Protein AF-X1UAM7-F1 (afdb_monomer)

Structure (mmCIF, N/CA/C/O backbone):
data_AF-X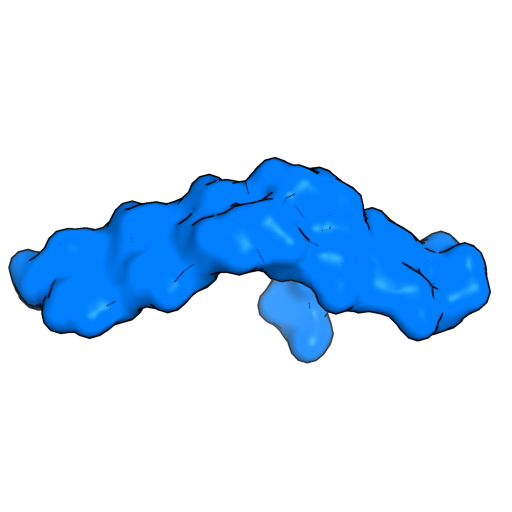1UAM7-F1
#
_entry.id   AF-X1UAM7-F1
#
loop_
_atom_site.group_PDB
_atom_site.id
_atom_site.type_symbol
_atom_site.label_atom_id
_atom_site.label_alt_id
_atom_site.label_comp_id
_atom_site.label_asym_id
_atom_site.label_entity_id
_atom_site.label_seq_id
_atom_site.pdbx_PDB_ins_code
_atom_site.Cartn_x
_atom_site.Cartn_y
_atom_site.Cartn_z
_atom_site.occupancy
_atom_site.B_iso_or_equiv
_ato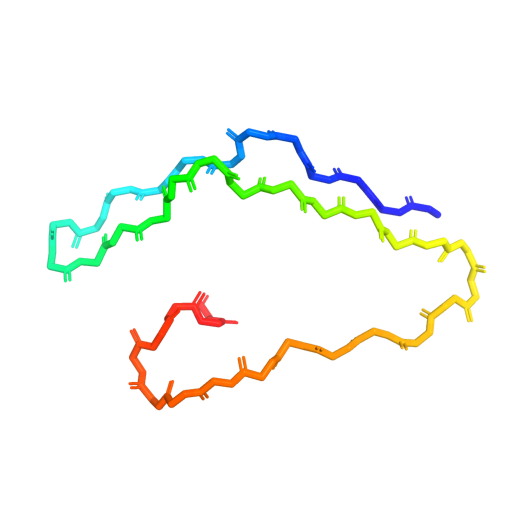m_site.auth_seq_id
_atom_site.auth_comp_id
_atom_site.auth_asym_id
_atom_site.auth_atom_id
_atom_site.pdbx_PDB_model_num
ATOM 1 N N . MET A 1 1 ? -11.787 8.011 8.536 1.00 89.19 1 MET A N 1
ATOM 2 C CA . MET A 1 1 ? -12.081 7.198 7.334 1.00 89.19 1 MET A CA 1
ATOM 3 C C . MET A 1 1 ? -11.099 7.560 6.225 1.00 89.19 1 MET A C 1
ATOM 5 O O . MET A 1 1 ? -10.950 8.743 5.944 1.00 89.19 1 MET A O 1
ATOM 9 N N . ILE A 1 2 ? -10.433 6.574 5.620 1.00 96.62 2 ILE A N 1
ATOM 10 C CA . ILE A 1 2 ? -9.527 6.745 4.470 1.00 96.62 2 ILE A CA 1
ATOM 11 C C . ILE A 1 2 ? -10.122 5.996 3.278 1.00 96.62 2 ILE A C 1
ATOM 13 O O . ILE A 1 2 ? -10.586 4.868 3.432 1.00 96.62 2 ILE A O 1
ATOM 17 N N . GLN A 1 3 ? -10.106 6.609 2.093 1.00 97.81 3 GLN A N 1
ATOM 18 C CA . GLN A 1 3 ? -10.604 5.978 0.876 1.00 97.81 3 GLN A CA 1
ATOM 19 C C . GLN A 1 3 ? -9.700 6.280 -0.322 1.00 97.81 3 GLN A C 1
ATOM 21 O O . GLN A 1 3 ? -9.386 7.433 -0.601 1.00 97.81 3 GLN A O 1
ATOM 26 N N . ILE A 1 4 ? -9.328 5.227 -1.042 1.00 97.38 4 ILE A N 1
ATOM 27 C CA . ILE A 1 4 ? -8.597 5.247 -2.306 1.00 97.38 4 ILE A CA 1
ATOM 28 C C . ILE A 1 4 ? -9.510 4.616 -3.355 1.00 97.38 4 ILE A C 1
ATOM 30 O O . ILE A 1 4 ? -10.067 3.541 -3.125 1.00 97.38 4 ILE A O 1
ATOM 34 N N . LYS A 1 5 ? 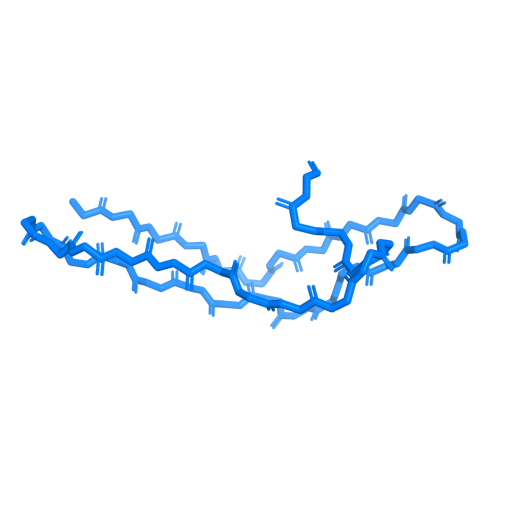-9.669 5.286 -4.497 1.00 97.75 5 LYS A N 1
ATOM 35 C CA . LYS A 1 5 ? -10.455 4.789 -5.630 1.00 97.75 5 LYS A CA 1
ATOM 36 C C . LYS A 1 5 ? -9.621 4.839 -6.898 1.00 97.75 5 LYS A C 1
ATOM 38 O O . LYS A 1 5 ? -9.044 5.887 -7.180 1.00 97.75 5 LYS A O 1
ATOM 43 N N . ASN A 1 6 ? -9.622 3.747 -7.656 1.00 97.69 6 ASN A N 1
ATOM 44 C CA . ASN A 1 6 ? -8.987 3.621 -8.968 1.00 97.69 6 ASN A CA 1
ATOM 45 C C . ASN A 1 6 ? -7.544 4.156 -8.998 1.00 97.69 6 ASN A C 1
ATOM 47 O O . ASN A 1 6 ? -7.162 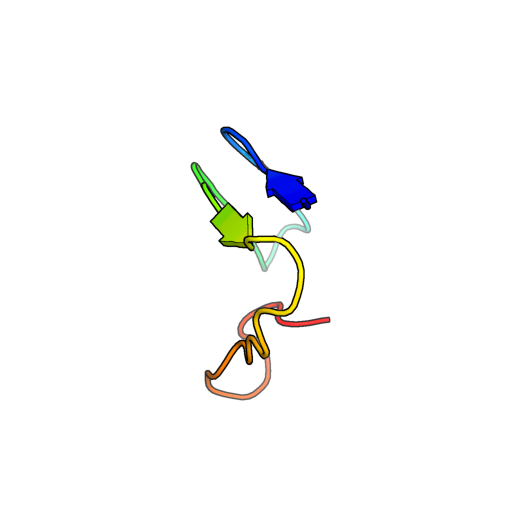4.877 -9.921 1.00 97.69 6 ASN A O 1
ATOM 51 N N . LEU A 1 7 ? -6.746 3.858 -7.967 1.00 96.62 7 LEU A N 1
ATOM 52 C CA . LEU A 1 7 ? -5.356 4.300 -7.923 1.00 96.62 7 LEU A CA 1
ATOM 53 C C . LEU A 1 7 ? -4.574 3.633 -9.058 1.00 96.62 7 LEU A C 1
ATOM 55 O O . LEU A 1 7 ? -4.558 2.406 -9.188 1.00 96.62 7 LEU A O 1
ATOM 59 N N . TYR A 1 8 ? -3.916 4.480 -9.846 1.00 97.12 8 TYR A N 1
ATOM 60 C CA . TYR A 1 8 ? -3.009 4.102 -10.915 1.00 97.12 8 TYR A CA 1
ATOM 61 C C . TYR A 1 8 ? -1.638 4.724 -10.658 1.00 97.12 8 TYR A C 1
ATOM 63 O O . TYR A 1 8 ? -1.534 5.927 -10.410 1.00 97.12 8 TYR A O 1
ATOM 71 N N . VAL A 1 9 ? -0.593 3.907 -10.726 1.00 95.06 9 VAL A N 1
ATOM 72 C CA . VAL A 1 9 ? 0.806 4.326 -10.605 1.00 95.06 9 VAL A CA 1
ATOM 73 C C . VAL A 1 9 ? 1.606 3.582 -11.660 1.00 95.06 9 VAL A C 1
ATOM 75 O O . VAL A 1 9 ? 1.479 2.368 -11.776 1.00 95.06 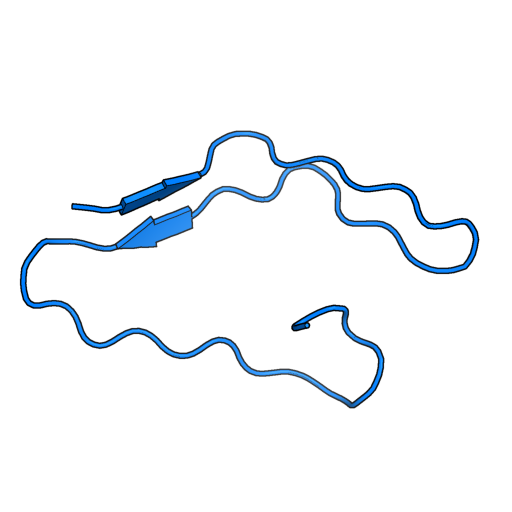9 VAL A O 1
ATOM 78 N N . ASP A 1 10 ? 2.454 4.300 -12.391 1.00 95.56 10 ASP A N 1
ATOM 79 C CA . ASP A 1 10 ? 3.376 3.721 -13.365 1.00 95.56 10 ASP A CA 1
ATOM 80 C C . ASP A 1 10 ? 4.796 4.211 -13.084 1.00 95.56 10 ASP A C 1
ATOM 82 O O . ASP A 1 10 ? 5.114 5.392 -13.236 1.00 95.56 10 ASP A O 1
ATOM 86 N N . LEU A 1 11 ? 5.639 3.288 -12.629 1.00 93.00 11 LEU A N 1
ATOM 87 C CA . LEU A 1 11 ? 7.055 3.491 -12.339 1.00 93.00 11 LEU A CA 1
ATOM 88 C C . LEU A 1 11 ? 7.919 2.618 -13.262 1.00 93.00 11 LEU A C 1
ATOM 90 O O . LEU A 1 11 ? 8.979 2.144 -12.853 1.00 93.00 11 LEU A O 1
ATOM 94 N N . LYS A 1 12 ? 7.479 2.425 -14.515 1.00 90.88 12 LYS A N 1
ATOM 95 C CA . LYS A 1 12 ? 8.099 1.571 -15.543 1.00 90.88 12 LYS A CA 1
ATOM 96 C C . LYS A 1 12 ? 8.050 0.089 -15.178 1.00 90.88 12 LYS A C 1
ATOM 98 O O . LYS A 1 12 ? 7.146 -0.616 -15.606 1.00 90.88 12 LYS A O 1
ATOM 103 N N . ASP A 1 13 ? 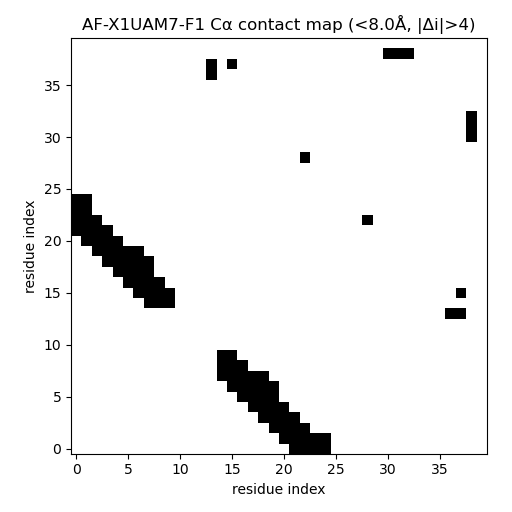8.992 -0.370 -14.362 1.00 90.31 13 ASP A N 1
ATOM 104 C CA . ASP A 1 13 ? 9.129 -1.785 -13.990 1.00 90.31 13 ASP A CA 1
ATOM 105 C C . ASP A 1 13 ? 8.119 -2.206 -12.913 1.00 90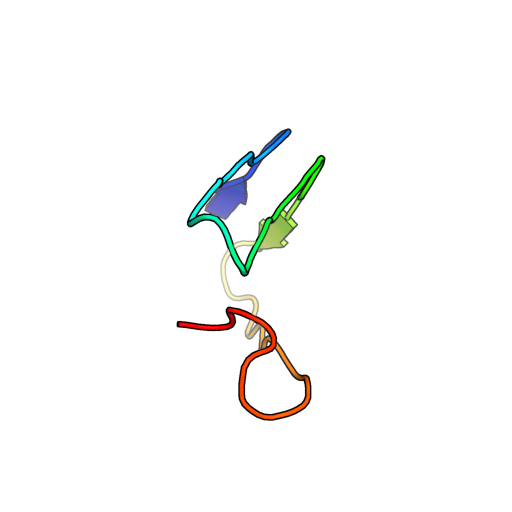.31 13 ASP A C 1
ATOM 107 O O . ASP A 1 13 ? 8.035 -3.374 -12.533 1.00 90.31 13 ASP A O 1
ATOM 111 N N . PHE A 1 14 ? 7.349 -1.246 -12.406 1.00 90.69 14 PHE A N 1
ATOM 112 C CA . PHE A 1 14 ? 6.332 -1.450 -11.396 1.00 90.69 14 PHE A CA 1
ATOM 113 C C . PHE A 1 14 ? 5.088 -0.636 -11.728 1.00 90.69 14 PHE A C 1
ATOM 115 O O . PHE A 1 14 ? 5.182 0.552 -12.045 1.00 90.69 14 PHE A O 1
ATOM 122 N N . GLN A 1 15 ? 3.924 -1.270 -11.614 1.00 94.00 15 GLN A N 1
ATOM 123 C CA . GLN A 1 15 ? 2.649 -0.620 -11.866 1.00 94.00 15 GLN A CA 1
ATOM 124 C C . GLN A 1 15 ? 1.609 -1.037 -10.828 1.00 94.00 15 GLN A C 1
ATOM 126 O O . GLN A 1 15 ? 1.484 -2.215 -10.492 1.00 94.00 15 GLN A O 1
ATOM 131 N N . LEU A 1 16 ? 0.837 -0.060 -10.357 1.00 95.12 16 LEU A N 1
ATOM 132 C CA . LEU A 1 16 ? -0.434 -0.280 -9.676 1.00 95.12 16 LEU A CA 1
ATOM 133 C C . LEU A 1 16 ? -1.540 0.121 -10.635 1.00 95.12 16 LEU A C 1
ATOM 135 O O . LEU A 1 16 ? -1.484 1.199 -11.224 1.00 95.12 16 LEU A O 1
ATOM 139 N N . GLN A 1 17 ? -2.546 -0.729 -10.779 1.00 95.19 17 GLN A N 1
ATOM 140 C CA . GLN A 1 17 ? -3.699 -0.452 -11.620 1.00 95.19 17 GLN A CA 1
ATOM 141 C C . GLN A 1 17 ? -4.959 -0.859 -10.870 1.00 95.19 17 GLN A C 1
ATOM 143 O O . GLN A 1 17 ? -4.990 -1.918 -10.246 1.00 95.19 17 GLN A O 1
ATOM 148 N N . ASP A 1 18 ? -5.978 -0.005 -10.937 1.00 96.94 18 ASP A N 1
ATOM 149 C CA . ASP A 1 18 ? -7.303 -0.257 -10.366 1.00 96.94 18 ASP A CA 1
ATOM 150 C C . ASP A 1 18 ? -7.295 -0.624 -8.866 1.00 96.94 18 ASP A C 1
ATOM 152 O O . ASP A 1 18 ? -8.057 -1.465 -8.383 1.00 96.94 18 ASP A O 1
ATOM 156 N N . ILE A 1 19 ? -6.417 0.021 -8.088 1.00 96.75 19 ILE A N 1
ATOM 157 C CA . ILE A 1 19 ? -6.363 -0.214 -6.643 1.00 96.75 19 ILE A CA 1
ATOM 158 C C . ILE A 1 19 ? -7.453 0.601 -5.944 1.00 96.75 19 ILE A C 1
ATOM 160 O O . ILE A 1 19 ? -7.479 1.834 -5.992 1.00 96.75 19 ILE A O 1
ATOM 164 N N . ASN A 1 20 ? -8.338 -0.110 -5.250 1.00 97.38 20 ASN A N 1
ATOM 165 C CA . ASN A 1 20 ? -9.442 0.438 -4.476 1.00 97.38 20 ASN A CA 1
ATOM 166 C C . ASN A 1 20 ? -9.300 -0.016 -3.015 1.00 97.38 20 ASN A C 1
ATOM 168 O O . ASN A 1 20 ? -9.258 -1.212 -2.739 1.00 97.38 20 ASN A O 1
ATOM 172 N N . LEU A 1 21 ? -9.219 0.931 -2.076 1.00 97.12 21 LEU A N 1
ATOM 173 C CA . LEU A 1 21 ? -9.040 0.656 -0.646 1.00 97.12 21 LEU A CA 1
ATOM 174 C C . LEU A 1 21 ? -9.976 1.541 0.173 1.00 97.12 21 LEU A C 1
ATOM 176 O O . LEU A 1 21 ? -10.094 2.736 -0.079 1.00 97.12 21 LEU A O 1
ATOM 180 N N . THR A 1 22 ? -10.617 0.972 1.187 1.00 97.50 22 THR A N 1
ATOM 181 C CA . THR A 1 22 ? -11.361 1.736 2.193 1.00 97.50 22 THR A CA 1
ATOM 182 C C . THR A 1 22 ? -10.912 1.268 3.567 1.00 97.50 22 THR A C 1
ATOM 184 O O . THR A 1 22 ? -10.895 0.069 3.814 1.00 97.50 22 THR A O 1
ATOM 187 N N . VAL A 1 23 ? -10.544 2.211 4.433 1.00 97.62 23 VAL A N 1
ATOM 188 C CA . VAL A 1 23 ? -10.210 1.961 5.838 1.00 97.62 23 VAL A CA 1
ATOM 189 C C . VAL A 1 23 ? -11.153 2.788 6.701 1.00 97.62 23 VAL A C 1
ATOM 191 O O . VAL A 1 23 ? -11.226 4.022 6.599 1.00 97.62 23 VAL A O 1
ATOM 194 N N . SER A 1 24 ?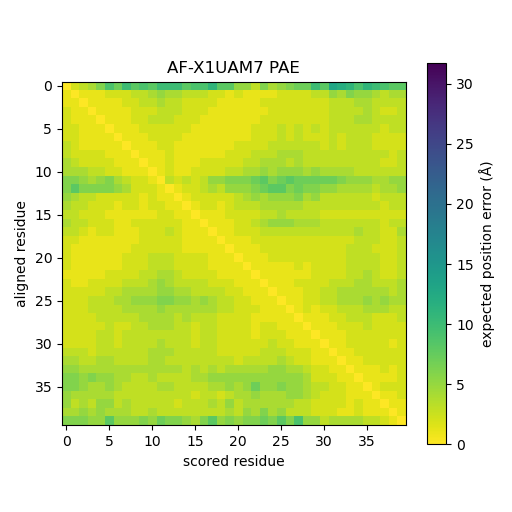 -11.911 2.089 7.532 1.00 97.50 24 SER A N 1
ATOM 195 C CA . SER A 1 24 ? -12.904 2.663 8.429 1.00 97.50 24 SER A CA 1
ATOM 196 C C . SER A 1 24 ? -12.229 3.423 9.569 1.00 97.50 24 SER A C 1
ATOM 198 O O . SER A 1 24 ? -11.037 3.287 9.842 1.00 97.50 24 SER A O 1
ATOM 200 N N . GLU A 1 25 ? -12.975 4.292 10.241 1.00 97.19 25 GLU A N 1
ATOM 201 C CA . GLU A 1 25 ? -12.451 4.959 11.430 1.00 97.19 25 GLU A CA 1
ATOM 202 C C . GLU A 1 25 ? -12.222 3.954 12.569 1.00 97.19 25 GLU A C 1
ATOM 204 O O . GLU A 1 25 ? -13.065 3.098 12.820 1.00 97.19 25 GLU A O 1
ATOM 209 N N . GLY A 1 26 ? -11.059 4.038 13.222 1.00 96.75 26 GLY A N 1
ATOM 210 C CA . GLY A 1 26 ? -10.644 3.084 14.257 1.00 96.75 26 GLY A CA 1
ATOM 211 C C . GLY A 1 26 ? -10.158 1.726 13.732 1.00 96.75 26 GLY A C 1
ATOM 212 O O . GLY A 1 26 ? -9.776 0.878 14.534 1.00 96.75 26 GLY A O 1
ATOM 213 N N . GLU A 1 27 ? -10.143 1.507 12.414 1.00 97.31 27 GLU A N 1
ATOM 214 C CA . GLU A 1 27 ? -9.677 0.256 11.814 1.00 97.31 27 GLU A CA 1
ATOM 215 C C . GLU A 1 27 ? -8.144 0.195 11.762 1.00 97.31 27 GLU A C 1
ATOM 217 O O . GLU A 1 27 ? -7.475 1.134 11.325 1.00 97.31 27 GLU A O 1
ATOM 222 N N . TYR A 1 28 ? -7.586 -0.938 12.193 1.00 96.44 28 TYR A N 1
ATOM 223 C CA . TYR A 1 28 ? -6.165 -1.237 12.060 1.00 96.44 28 TYR A CA 1
ATOM 224 C C . TYR A 1 28 ? -5.938 -2.096 10.813 1.00 96.44 28 TYR A C 1
ATOM 226 O O . TYR A 1 28 ? -6.338 -3.259 10.775 1.00 96.44 28 TYR A O 1
ATOM 234 N N . PHE A 1 29 ? -5.303 -1.518 9.794 1.00 96.38 29 PHE A N 1
ATOM 235 C CA . PHE A 1 29 ? -5.145 -2.127 8.474 1.00 96.38 29 PHE A CA 1
ATOM 236 C C . PHE A 1 29 ? -3.662 -2.293 8.108 1.00 96.38 29 PHE A C 1
ATOM 238 O O . PHE A 1 29 ? -2.875 -1.362 8.278 1.00 96.38 29 PHE A O 1
ATOM 245 N N . ILE A 1 30 ? -3.275 -3.463 7.582 1.00 95.88 30 ILE A N 1
ATOM 246 C CA . ILE A 1 30 ? -1.898 -3.766 7.151 1.00 95.88 30 ILE A CA 1
ATOM 247 C C . ILE A 1 30 ? -1.897 -4.229 5.691 1.00 95.88 30 ILE A C 1
ATOM 249 O O . ILE A 1 30 ? -2.661 -5.114 5.312 1.00 95.88 30 ILE A O 1
ATOM 253 N N . VAL A 1 31 ? -0.971 -3.692 4.892 1.00 94.56 31 VAL A N 1
ATOM 254 C CA . VAL A 1 31 ? -0.676 -4.176 3.534 1.00 94.56 31 VAL A CA 1
ATOM 255 C C . VAL A 1 31 ? 0.470 -5.193 3.587 1.00 94.56 31 VAL A C 1
ATOM 257 O O . VAL A 1 31 ? 1.553 -4.890 4.087 1.00 94.56 31 VAL A O 1
ATOM 260 N N . LEU A 1 32 ? 0.255 -6.392 3.039 1.00 94.94 32 LEU A N 1
ATOM 261 C CA . LEU A 1 32 ? 1.237 -7.484 2.990 1.00 94.94 32 LEU A CA 1
ATOM 262 C C . LEU A 1 32 ? 1.622 -7.834 1.549 1.00 94.94 32 LEU A C 1
ATOM 264 O O . LEU A 1 32 ? 0.873 -7.585 0.610 1.00 94.94 32 LEU A O 1
ATOM 268 N N . GLY A 1 33 ? 2.806 -8.424 1.373 1.00 93.69 33 GLY A N 1
ATOM 269 C CA . GLY A 1 33 ? 3.300 -8.876 0.070 1.00 93.69 33 GLY A CA 1
ATOM 270 C C . GLY A 1 33 ? 4.830 -8.945 0.006 1.00 93.69 33 GLY A C 1
ATOM 271 O O . GLY A 1 33 ? 5.502 -8.354 0.858 1.00 93.69 33 GLY A O 1
ATOM 272 N N . PRO A 1 34 ? 5.402 -9.618 -1.006 1.00 94.19 34 PRO A N 1
ATOM 273 C CA . PRO A 1 34 ? 6.851 -9.770 -1.163 1.00 94.19 34 PRO A CA 1
ATOM 274 C C . PRO A 1 34 ? 7.564 -8.424 -1.372 1.00 94.19 34 PRO A C 1
ATOM 276 O O . PRO A 1 34 ? 6.937 -7.402 -1.675 1.00 94.19 34 PRO A O 1
ATOM 279 N N . THR A 1 35 ? 8.885 -8.391 -1.187 1.00 91.62 35 THR A N 1
ATOM 280 C CA . THR A 1 35 ? 9.711 -7.211 -1.505 1.00 91.62 35 THR A CA 1
ATOM 281 C C . THR A 1 35 ? 9.520 -6.818 -2.970 1.00 91.62 35 THR A C 1
ATOM 283 O O . THR A 1 35 ? 9.455 -7.684 -3.835 1.00 91.62 35 THR A O 1
ATOM 286 N N . GLY A 1 36 ? 9.392 -5.516 -3.244 1.00 87.69 36 GLY A N 1
ATOM 287 C CA . GLY A 1 36 ? 9.145 -5.009 -4.599 1.00 87.69 36 GLY A CA 1
ATOM 288 C C . GLY A 1 36 ? 7.673 -4.981 -5.030 1.00 87.69 36 GLY A C 1
ATOM 289 O O . GLY A 1 36 ? 7.379 -4.454 -6.091 1.00 87.69 36 GLY A O 1
ATOM 290 N N . ALA A 1 37 ? 6.729 -5.443 -4.201 1.00 90.12 37 ALA A N 1
ATOM 291 C CA . ALA A 1 37 ? 5.290 -5.371 -4.507 1.00 90.12 37 ALA A CA 1
ATOM 292 C C . ALA A 1 37 ? 4.681 -3.945 -4.454 1.00 90.12 37 ALA A C 1
ATOM 294 O O . ALA A 1 37 ? 3.464 -3.812 -4.4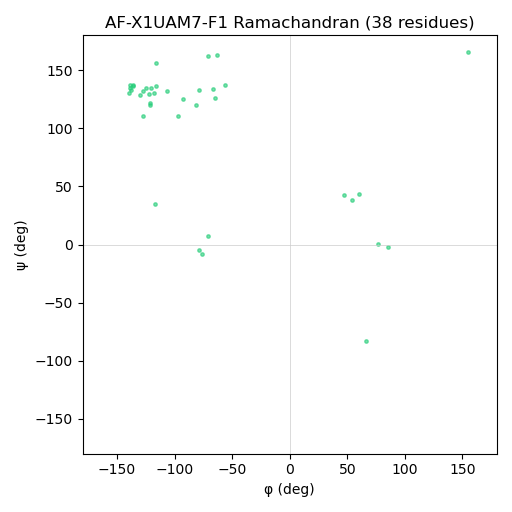90 1.00 90.12 37 ALA A O 1
ATOM 295 N N . GLY A 1 38 ? 5.504 -2.900 -4.291 1.00 87.62 38 GLY A N 1
ATOM 296 C CA . GLY A 1 38 ? 5.079 -1.494 -4.177 1.00 87.62 38 GLY A CA 1
ATOM 297 C C . GLY A 1 38 ? 4.154 -1.191 -3.007 1.00 87.62 38 GLY A C 1
ATOM 298 O O . GLY A 1 38 ? 3.174 -0.465 -3.128 1.00 87.62 38 GLY A O 1
ATOM 299 N N . LYS A 1 39 ? 4.494 -1.762 -1.850 1.00 92.62 39 LYS A N 1
ATOM 300 C CA . LYS A 1 39 ? 3.893 -1.401 -0.557 1.00 92.62 39 LYS A CA 1
ATOM 301 C C . LYS A 1 39 ? 4.440 -0.072 -0.007 1.00 92.62 39 LYS A C 1
ATOM 303 O O . LYS A 1 39 ? 3.967 0.386 1.027 1.00 92.62 39 LYS A O 1
ATOM 308 N N . THR A 1 40 ? 5.474 0.478 -0.644 1.00 84.81 40 THR A N 1
ATOM 309 C CA . THR A 1 40 ? 6.191 1.716 -0.309 1.00 84.81 40 THR A CA 1
ATOM 310 C C . THR A 1 40 ? 6.217 2.572 -1.557 1.00 84.81 40 THR A C 1
ATOM 312 O O . THR A 1 40 ? 5.944 3.780 -1.422 1.00 84.81 40 THR A O 1
#

Foldseek 3Di:
DDWDAQDWDPPPVAIDGGDTDDADPPGDDDDDDDPPNPPD

InterPro domains:
  IPR027417 P-loop containing nucleoside triphosphate hydrolase [G3DSA:3.40.50.300] (1-40)
  IPR027417 P-loop containing nucleoside triphosphate hydrolase [SSF52540] (1-40)

Mean predicted aligned error: 2.73 Å

Radius of gyration: 11.75 Å; Cα contacts (8 Å, |Δi|>4): 47; chains: 1; bounding box: 23×17×30 Å

Sequence (40 aa):
MIQIKNLYVDLKDFQLQDINLTVSEGEYFIVLGPTGAGKT

Solvent-accessible surface area (backbone atoms only — not comparable to full-atom values): 2868 Å² total; per-residue (Å²): 105,50,79,46,70,65,39,70,46,81,68,86,93,44,73,46,69,71,43,66,47,76,44,58,70,93,60,90,84,84,92,83,76,67,92,89,69,71,92,121

Secondary structure (DSSP, 8-state):
-EEEEEEEEE-SS-EEEEEEEEE-TT--------TTSS--

Organism: NCBI:txid412755

pLDDT: mean 94.57, std 3.3, range [84.81, 97.81]